Protein AF-A0A538LCK9-F1 (afdb_monomer_lite)

Foldseek 3Di:
DDDDDDDDDDDDPVCVVVLVVVVVPDDDDDDDPPDFPDKDKDKDKAFDAQPVPRHGQPQADQVNVVQDAQDVVRRPRIWMWMFMDGPDTDIQTADEDRDQDDDPVVLVSVVRVQVVDPDHDDQQNAWYWHQDPVNPHTDTDGDDNPPDD

Sequence (149 aa):
MLTEYEHAWALRPEQIDDALTVMDQLPPIPEHLGRGLFVLSIETAFLLRDPETQETVPGQGTDRYGGREADPNLVLGQSRANLRLSRRSTCALFLSLPFAEVTPAMLRLIALMQEALRFRLSAANWSRWELNARGTRYYKRRVNLDGSA

Structure (mmCIF, N/CA/C/O backbone):
data_AF-A0A538LCK9-F1
#
_entry.id   AF-A0A538LCK9-F1
#
loop_
_atom_site.group_PDB
_atom_site.id
_atom_site.type_symbol
_atom_site.label_atom_id
_atom_site.label_alt_id
_atom_site.label_comp_id
_atom_site.label_asym_id
_atom_site.label_entity_id
_atom_site.label_seq_id
_atom_site.pdbx_PDB_ins_code
_atom_site.Cartn_x
_atom_site.Cartn_y
_atom_site.Cartn_z
_atom_site.occupancy
_atom_site.B_iso_or_equiv
_atom_site.auth_seq_id
_atom_site.auth_comp_id
_atom_site.auth_asym_id
_atom_site.auth_atom_id
_atom_site.pdbx_PDB_model_num
ATOM 1 N N . MET A 1 1 ? 2.625 17.460 -31.766 1.00 51.62 1 MET A N 1
ATOM 2 C CA . MET A 1 1 ? 2.280 16.661 -30.572 1.00 51.62 1 MET A CA 1
ATOM 3 C C . MET A 1 1 ? 2.591 15.219 -30.938 1.00 51.62 1 MET A C 1
ATOM 5 O O . MET A 1 1 ? 2.018 14.751 -31.911 1.00 51.62 1 MET A O 1
ATOM 9 N N . LEU A 1 2 ? 3.573 14.578 -30.301 1.00 57.28 2 LEU A N 1
ATOM 10 C CA . LEU A 1 2 ? 3.837 13.151 -30.519 1.00 57.28 2 LEU A CA 1
ATOM 11 C C . LEU A 1 2 ? 2.778 12.363 -29.745 1.00 57.28 2 LEU A C 1
ATOM 13 O O . LEU A 1 2 ? 2.546 12.645 -28.571 1.00 57.28 2 LEU A O 1
ATOM 17 N N . THR A 1 3 ? 2.100 11.436 -30.413 1.00 63.75 3 THR A N 1
ATOM 18 C CA . THR A 1 3 ? 1.185 10.503 -29.755 1.00 63.75 3 THR A CA 1
ATOM 19 C C . THR A 1 3 ? 2.020 9.367 -29.186 1.00 63.75 3 THR A C 1
ATOM 21 O O . THR A 1 3 ? 2.661 8.636 -29.938 1.00 63.75 3 THR A O 1
ATOM 24 N N . GLU A 1 4 ? 2.045 9.250 -27.864 1.00 67.31 4 GLU A N 1
ATOM 25 C CA . GLU A 1 4 ? 2.692 8.134 -27.181 1.00 67.31 4 GLU A CA 1
ATOM 26 C C . GLU A 1 4 ? 1.726 6.954 -27.095 1.00 67.31 4 GLU A C 1
ATOM 28 O O . GLU A 1 4 ? 0.541 7.129 -26.803 1.00 67.31 4 GLU A O 1
ATOM 33 N N . TYR A 1 5 ? 2.246 5.754 -27.337 1.00 70.69 5 TYR A N 1
ATOM 34 C CA . TYR A 1 5 ? 1.515 4.506 -27.170 1.00 70.69 5 TYR A CA 1
ATOM 35 C C . TYR A 1 5 ? 2.216 3.686 -26.095 1.00 70.69 5 TYR A C 1
ATOM 37 O O . TYR A 1 5 ? 3.397 3.364 -26.220 1.00 70.69 5 TYR A O 1
ATOM 45 N N . GLU A 1 6 ? 1.487 3.372 -25.030 1.00 77.81 6 GLU A N 1
ATOM 46 C CA . GLU A 1 6 ? 1.944 2.460 -23.990 1.00 77.81 6 GLU A CA 1
ATOM 47 C C . GLU A 1 6 ? 1.341 1.083 -24.255 1.00 77.81 6 GLU A C 1
ATOM 49 O O . GLU A 1 6 ? 0.125 0.937 -24.398 1.00 77.81 6 GLU A O 1
ATOM 54 N N . HIS A 1 7 ? 2.201 0.072 -24.323 1.00 81.31 7 HIS A N 1
ATOM 55 C CA . HIS A 1 7 ? 1.781 -1.317 -24.381 1.00 81.31 7 HIS A CA 1
ATOM 56 C C . HIS A 1 7 ? 2.041 -1.964 -23.024 1.00 81.31 7 HIS A C 1
ATOM 58 O O . HIS A 1 7 ? 3.162 -1.935 -22.518 1.00 81.31 7 HIS A O 1
ATOM 64 N N . ALA A 1 8 ? 0.995 -2.548 -22.444 1.00 84.69 8 ALA A N 1
ATOM 65 C CA . ALA A 1 8 ? 1.073 -3.281 -21.192 1.00 84.69 8 ALA A CA 1
ATOM 66 C C . ALA A 1 8 ? 0.808 -4.765 -21.451 1.00 84.69 8 ALA A C 1
ATOM 68 O O . ALA A 1 8 ? -0.185 -5.126 -22.087 1.00 84.69 8 ALA A O 1
ATOM 69 N N . TRP A 1 9 ? 1.682 -5.620 -20.925 1.00 86.94 9 TRP A N 1
ATOM 70 C CA . TRP A 1 9 ? 1.543 -7.071 -20.990 1.00 86.94 9 TRP A CA 1
ATOM 71 C C . TRP A 1 9 ? 1.613 -7.649 -19.582 1.00 86.94 9 TRP A C 1
ATOM 73 O O . TRP A 1 9 ? 2.508 -7.312 -18.808 1.00 86.94 9 TRP A O 1
ATOM 83 N N . ALA A 1 10 ? 0.669 -8.527 -19.249 1.00 88.56 10 ALA A N 1
ATOM 84 C CA . ALA A 1 10 ? 0.725 -9.280 -18.007 1.00 88.56 10 ALA A CA 1
ATOM 85 C C . ALA A 1 10 ? 1.745 -10.415 -18.144 1.00 88.56 10 ALA A C 1
ATOM 87 O O . ALA A 1 10 ? 1.698 -11.186 -19.104 1.00 88.56 10 ALA A O 1
ATOM 88 N N . LEU A 1 11 ? 2.646 -10.523 -17.171 1.00 87.56 11 LEU A N 1
ATOM 89 C CA . LEU A 1 11 ? 3.584 -11.634 -17.053 1.00 87.56 11 LEU A CA 1
ATOM 90 C C . LEU A 1 11 ? 3.122 -12.573 -15.944 1.00 87.56 11 LEU A C 1
ATOM 92 O O . LEU A 1 11 ? 2.634 -12.128 -14.903 1.00 87.56 11 LEU A O 1
ATOM 96 N N . ARG A 1 12 ? 3.299 -13.876 -16.158 1.00 90.81 12 ARG A N 1
ATOM 97 C CA . ARG A 1 12 ? 3.140 -14.866 -15.090 1.00 90.81 12 ARG A CA 1
ATOM 98 C C . ARG A 1 12 ? 4.385 -14.865 -14.192 1.00 90.81 12 ARG A C 1
ATOM 100 O O . ARG A 1 12 ? 5.461 -14.514 -14.682 1.00 90.81 12 ARG A O 1
ATOM 107 N N . PRO A 1 13 ? 4.277 -15.263 -12.911 1.00 88.44 13 PRO A N 1
ATOM 108 C CA . PRO A 1 13 ? 5.412 -15.263 -11.987 1.00 88.44 13 PRO A CA 1
ATOM 109 C C . PRO A 1 13 ? 6.649 -15.998 -12.518 1.00 88.44 13 PRO A C 1
ATOM 111 O O . PRO A 1 13 ? 7.763 -15.508 -12.366 1.00 88.44 13 PRO A O 1
ATOM 114 N N . GLU A 1 14 ? 6.459 -17.123 -13.208 1.00 93.44 14 GLU A N 1
ATOM 115 C CA . GLU A 1 14 ? 7.537 -17.920 -13.800 1.00 93.44 14 GLU A CA 1
ATOM 116 C C . GLU A 1 14 ? 8.284 -17.228 -14.955 1.00 93.44 14 GLU A C 1
ATOM 118 O O . GLU A 1 14 ? 9.326 -17.709 -15.375 1.00 93.44 14 GLU A O 1
ATOM 123 N N . GLN A 1 15 ? 7.773 -16.105 -15.469 1.00 92.25 15 GLN A N 1
ATOM 124 C CA . GLN A 1 15 ? 8.365 -15.354 -16.584 1.00 92.25 15 GLN A CA 1
ATOM 125 C C . GLN A 1 15 ? 9.166 -14.128 -16.117 1.00 92.25 15 GLN A C 1
ATOM 127 O O . GLN A 1 15 ? 9.688 -13.384 -16.947 1.00 92.25 15 GLN A O 1
ATOM 132 N N . ILE A 1 16 ? 9.230 -13.871 -14.805 1.00 89.62 16 ILE A N 1
ATOM 133 C CA . ILE A 1 16 ? 9.890 -12.680 -14.252 1.00 89.62 16 ILE A CA 1
ATOM 134 C C . ILE A 1 16 ? 11.395 -12.709 -14.539 1.00 89.62 16 ILE A C 1
ATOM 136 O O . ILE A 1 16 ? 11.932 -11.706 -15.004 1.00 89.62 16 ILE A O 1
ATOM 140 N N . ASP A 1 17 ? 12.058 -13.845 -14.321 1.00 92.25 17 ASP A N 1
ATOM 141 C CA . ASP A 1 17 ? 13.508 -13.969 -14.523 1.00 92.25 17 ASP A CA 1
ATOM 142 C C . ASP A 1 17 ? 13.897 -13.805 -16.000 1.00 92.25 17 ASP A C 1
ATOM 144 O O . ASP A 1 17 ? 14.878 -13.125 -16.320 1.00 92.25 17 ASP A O 1
ATOM 148 N N . ASP A 1 18 ? 13.079 -14.333 -16.914 1.00 91.25 18 ASP A N 1
ATOM 149 C CA . ASP A 1 18 ? 13.256 -14.139 -18.356 1.00 91.25 18 ASP A CA 1
ATOM 150 C C . ASP A 1 18 ? 13.105 -12.659 -18.735 1.00 91.25 18 ASP A C 1
ATOM 152 O O . ASP A 1 18 ? 13.923 -12.110 -19.475 1.00 91.25 18 ASP A O 1
ATOM 156 N N . ALA A 1 19 ? 12.090 -11.976 -18.196 1.00 88.69 19 ALA A N 1
ATOM 157 C CA . ALA A 1 19 ? 11.872 -10.555 -18.450 1.00 88.69 19 ALA A CA 1
ATOM 158 C C . ALA A 1 19 ? 13.022 -9.687 -17.914 1.00 88.69 19 ALA A C 1
ATOM 160 O O . ALA A 1 19 ? 13.464 -8.765 -18.599 1.00 88.69 19 ALA A O 1
ATOM 161 N N . LEU A 1 20 ? 13.537 -10.000 -16.720 1.00 89.06 20 LEU A N 1
ATOM 162 C CA . LEU A 1 20 ? 14.716 -9.343 -16.154 1.00 89.06 20 LEU A CA 1
ATOM 163 C C . LEU A 1 20 ? 15.955 -9.566 -17.029 1.00 89.06 20 LEU A C 1
ATOM 165 O O . LEU A 1 20 ? 16.677 -8.611 -17.306 1.00 89.06 20 LEU A O 1
ATOM 169 N N . THR A 1 21 ? 16.157 -10.792 -17.518 1.00 90.81 21 THR A N 1
ATOM 170 C CA . THR A 1 21 ? 17.255 -11.127 -18.437 1.00 90.81 21 THR A CA 1
ATOM 171 C C . THR A 1 21 ? 17.176 -10.312 -19.727 1.00 90.81 21 THR A C 1
ATOM 173 O O . THR A 1 21 ? 18.182 -9.763 -20.172 1.00 90.81 21 THR A O 1
ATOM 176 N N . VAL A 1 22 ? 15.982 -10.175 -20.313 1.00 87.81 22 VAL A N 1
ATOM 177 C CA . VAL A 1 22 ? 15.775 -9.327 -21.497 1.00 87.81 22 VAL A CA 1
ATOM 178 C C . VAL A 1 22 ? 16.110 -7.872 -21.185 1.00 87.81 22 VAL A C 1
ATOM 180 O O . VAL A 1 22 ? 16.815 -7.239 -21.963 1.00 87.81 22 VAL A O 1
ATOM 183 N N . MET A 1 23 ? 15.644 -7.342 -20.050 1.00 84.44 23 MET A N 1
ATOM 184 C CA . MET A 1 23 ? 15.916 -5.956 -19.658 1.00 84.44 23 MET A CA 1
ATOM 185 C C . MET A 1 23 ? 17.412 -5.667 -19.483 1.00 84.44 23 MET A C 1
ATOM 187 O O . MET A 1 23 ? 17.850 -4.585 -19.864 1.00 84.44 23 MET A O 1
ATOM 191 N N . ASP A 1 24 ? 18.185 -6.615 -18.948 1.00 86.38 24 ASP A N 1
ATOM 192 C CA . ASP A 1 24 ? 19.636 -6.478 -18.745 1.00 86.38 24 ASP A CA 1
ATOM 193 C C . ASP A 1 24 ? 20.427 -6.475 -20.068 1.00 86.38 24 ASP A C 1
ATOM 195 O O . ASP A 1 24 ? 21.477 -5.847 -20.182 1.00 86.38 24 ASP A O 1
ATOM 199 N N . GLN A 1 25 ? 19.896 -7.129 -21.105 1.00 87.06 25 GLN A N 1
ATOM 200 C CA . GLN A 1 25 ? 20.514 -7.198 -22.435 1.00 87.06 25 GLN A CA 1
ATOM 201 C C . GLN A 1 25 ? 20.211 -5.982 -23.323 1.00 87.06 25 GLN A C 1
ATOM 203 O O . GLN A 1 25 ? 20.825 -5.828 -24.384 1.00 87.06 25 GLN A O 1
ATOM 208 N N . LEU A 1 26 ? 19.261 -5.125 -22.937 1.00 81.00 26 LEU A N 1
ATOM 209 C CA . LEU A 1 26 ? 18.911 -3.951 -23.732 1.00 81.00 26 LEU A CA 1
ATOM 210 C C . LEU A 1 26 ? 20.036 -2.903 -23.671 1.00 81.00 26 LEU A C 1
ATOM 212 O O . LEU A 1 26 ? 20.524 -2.577 -22.586 1.00 81.00 26 LEU A O 1
ATOM 216 N N . PRO A 1 27 ? 20.428 -2.303 -24.811 1.00 78.44 27 PRO A N 1
ATOM 217 C CA . PRO A 1 27 ? 21.340 -1.168 -24.785 1.00 78.44 27 PRO A CA 1
ATOM 218 C C . PRO A 1 27 ? 20.696 0.002 -24.020 1.00 78.44 27 PRO A C 1
ATOM 220 O O . PRO A 1 27 ? 19.467 0.113 -24.006 1.00 78.44 27 PRO A O 1
ATOM 223 N N . PRO A 1 28 ? 21.484 0.919 -23.427 1.00 73.62 28 PRO A N 1
ATOM 224 C CA . PRO A 1 28 ? 20.942 2.115 -22.791 1.00 73.62 28 PRO A CA 1
ATOM 225 C C . PRO A 1 28 ? 20.047 2.890 -23.765 1.00 73.62 28 PRO A C 1
ATOM 227 O O . PRO A 1 28 ? 20.521 3.411 -24.776 1.00 73.62 28 PRO A O 1
ATOM 230 N N . ILE A 1 29 ? 18.747 2.953 -23.477 1.00 70.19 29 ILE A N 1
ATOM 231 C CA . ILE A 1 29 ? 17.779 3.606 -24.362 1.00 70.19 29 ILE A CA 1
ATOM 232 C C . ILE A 1 29 ? 17.605 5.072 -23.923 1.00 70.19 29 ILE A C 1
ATOM 234 O O . ILE A 1 29 ? 17.369 5.312 -22.734 1.00 70.19 29 ILE A O 1
ATOM 238 N N . PRO A 1 30 ? 17.720 6.064 -24.831 1.00 67.06 30 PRO A N 1
ATOM 239 C CA . PRO A 1 30 ? 17.529 7.474 -24.490 1.00 67.06 30 PRO A CA 1
ATOM 240 C C . PRO A 1 30 ? 16.122 7.734 -23.939 1.00 67.06 30 PRO A C 1
ATOM 242 O O . PRO A 1 30 ? 15.136 7.346 -24.557 1.00 67.06 30 PRO A O 1
ATOM 245 N N . GLU A 1 31 ? 16.011 8.402 -22.790 1.00 64.25 31 GLU A N 1
ATOM 246 C CA . GLU A 1 31 ? 14.708 8.695 -22.181 1.00 64.25 31 GLU A CA 1
ATOM 247 C C . GLU A 1 31 ? 13.935 9.775 -22.955 1.00 64.25 31 GLU A C 1
ATOM 249 O O . GLU A 1 31 ? 14.494 10.796 -23.360 1.00 64.25 31 GLU A O 1
ATOM 254 N N . HIS A 1 32 ? 12.613 9.605 -23.044 1.00 63.56 32 HIS A N 1
ATOM 255 C CA . HIS A 1 32 ? 11.680 10.697 -23.312 1.00 63.56 32 HIS A CA 1
ATOM 256 C C . HIS A 1 32 ? 10.819 10.938 -22.057 1.00 63.56 32 HIS A C 1
ATOM 258 O O . HIS A 1 32 ? 10.298 10.002 -21.454 1.00 63.56 32 HIS A O 1
ATOM 264 N N . LEU A 1 33 ? 10.713 12.199 -21.618 1.00 60.97 33 LEU A N 1
ATOM 265 C CA . LEU A 1 33 ? 9.790 12.665 -20.564 1.00 60.97 33 LEU A CA 1
ATOM 266 C C . LEU A 1 33 ? 9.914 11.995 -19.176 1.00 60.97 33 LEU A C 1
ATOM 268 O O . LEU A 1 33 ? 8.969 12.029 -18.386 1.00 60.97 33 LEU A O 1
ATOM 272 N N . GLY A 1 34 ? 11.068 11.405 -18.842 1.00 61.22 34 GLY A N 1
ATOM 273 C CA . GLY A 1 34 ? 11.322 10.815 -17.518 1.00 61.22 34 GLY A CA 1
ATOM 274 C C . GLY A 1 34 ? 10.506 9.553 -17.214 1.00 61.22 34 GLY A C 1
ATOM 275 O O . GLY A 1 34 ? 10.439 9.120 -16.061 1.00 61.22 34 GLY A O 1
ATOM 276 N N . ARG A 1 35 ? 9.875 8.955 -18.233 1.00 63.66 35 ARG A N 1
ATOM 277 C CA . ARG A 1 35 ? 9.226 7.646 -18.150 1.00 63.66 35 ARG A CA 1
ATOM 278 C C . ARG A 1 35 ? 10.190 6.608 -18.719 1.00 63.66 35 ARG A C 1
ATOM 280 O O . ARG A 1 35 ? 10.726 6.782 -19.807 1.00 63.66 35 ARG A O 1
ATOM 287 N N . GLY A 1 36 ? 10.444 5.540 -17.962 1.00 68.62 36 GLY A N 1
ATOM 288 C CA . GLY A 1 36 ? 11.246 4.424 -18.468 1.00 68.62 36 GLY A CA 1
ATOM 289 C C . GLY A 1 36 ? 10.572 3.810 -19.695 1.00 68.62 36 GLY A C 1
ATOM 290 O O . GLY A 1 36 ? 9.375 3.546 -19.643 1.00 68.62 36 GLY A O 1
ATOM 291 N N . LEU A 1 37 ? 11.332 3.601 -20.772 1.00 77.12 37 LEU A N 1
ATOM 292 C CA . LEU A 1 37 ? 10.829 3.013 -22.022 1.00 77.12 37 LEU A CA 1
ATOM 293 C C . LEU A 1 37 ? 10.500 1.524 -21.885 1.00 77.12 37 LEU A C 1
ATOM 295 O O . LEU A 1 37 ? 9.604 1.027 -22.556 1.00 77.12 37 LEU A O 1
ATOM 299 N N . PHE A 1 38 ? 11.202 0.837 -20.983 1.00 80.94 38 PHE A N 1
ATOM 300 C CA . PHE A 1 38 ? 10.870 -0.508 -20.538 1.00 80.94 38 PHE A CA 1
ATOM 301 C C . PHE A 1 38 ? 10.699 -0.504 -19.025 1.00 80.94 38 PHE A C 1
ATOM 303 O O . PHE A 1 38 ? 11.512 0.067 -18.288 1.00 80.94 38 PHE A O 1
ATOM 310 N N . VAL A 1 39 ? 9.600 -1.096 -18.570 1.00 84.94 39 VAL A N 1
ATOM 311 C CA . VAL A 1 39 ? 9.209 -1.099 -17.167 1.00 84.94 39 VAL A CA 1
ATOM 312 C C . VAL A 1 39 ? 8.702 -2.481 -16.823 1.00 84.94 39 VAL A C 1
ATOM 314 O O . VAL A 1 39 ? 7.723 -2.943 -17.401 1.00 84.94 39 VAL A O 1
ATOM 317 N N . LEU A 1 40 ? 9.327 -3.099 -15.830 1.00 88.62 40 LEU A N 1
ATOM 318 C CA . LEU A 1 40 ? 8.750 -4.245 -15.150 1.00 88.62 40 LEU A CA 1
ATOM 319 C C . LEU A 1 40 ? 8.130 -3.748 -13.847 1.00 88.62 40 LEU A C 1
ATOM 321 O O . LEU A 1 40 ? 8.808 -3.117 -13.036 1.00 88.62 40 LEU A O 1
ATOM 325 N N . SER A 1 41 ? 6.839 -3.996 -13.645 1.00 89.12 41 SER A N 1
ATOM 326 C CA . SER A 1 41 ? 6.151 -3.598 -12.419 1.00 89.12 41 SER A CA 1
ATOM 327 C C . SER A 1 41 ? 5.380 -4.747 -11.800 1.00 89.12 41 SER A C 1
ATOM 329 O O . SER A 1 41 ? 4.672 -5.466 -12.499 1.00 89.12 41 SER A O 1
ATOM 331 N N . ILE A 1 42 ? 5.479 -4.865 -10.480 1.00 88.81 42 ILE A N 1
ATOM 332 C CA . ILE A 1 42 ? 4.672 -5.773 -9.673 1.00 88.81 42 ILE A CA 1
ATOM 333 C C . ILE A 1 42 ? 3.839 -4.920 -8.736 1.00 88.81 42 ILE A C 1
ATOM 335 O O . ILE A 1 42 ? 4.362 -4.126 -7.952 1.00 88.81 42 ILE A O 1
ATOM 339 N N . GLU A 1 43 ? 2.535 -5.120 -8.803 1.00 89.12 43 GLU A N 1
ATOM 340 C CA . GLU A 1 43 ? 1.581 -4.483 -7.922 1.00 89.12 43 GLU A CA 1
ATOM 341 C C . GLU A 1 43 ? 0.856 -5.544 -7.110 1.00 89.12 43 GLU A C 1
ATOM 343 O O . GLU A 1 43 ? 0.376 -6.537 -7.651 1.00 89.12 43 GLU A O 1
ATOM 348 N N . THR A 1 44 ? 0.773 -5.328 -5.803 1.00 89.12 44 THR A N 1
ATOM 349 C CA . THR A 1 44 ? 0.017 -6.201 -4.913 1.00 89.12 44 THR A CA 1
ATOM 350 C C . THR A 1 44 ? -0.765 -5.384 -3.902 1.00 89.12 44 THR A C 1
ATOM 352 O O . THR A 1 44 ? -0.262 -4.393 -3.363 1.00 89.12 44 THR A O 1
ATOM 355 N N . ALA A 1 45 ? -1.997 -5.817 -3.652 1.00 90.06 45 ALA A N 1
ATOM 356 C CA . ALA A 1 45 ? -2.833 -5.331 -2.572 1.00 90.06 45 ALA A CA 1
ATOM 357 C C . ALA A 1 45 ? -2.919 -6.403 -1.485 1.00 90.06 45 ALA A C 1
ATOM 359 O O . ALA A 1 45 ? -3.028 -7.594 -1.773 1.00 90.06 45 ALA A O 1
ATOM 360 N N . PHE A 1 46 ? -2.853 -5.986 -0.226 1.00 91.25 46 PHE A N 1
ATOM 361 C CA . PHE A 1 46 ? -2.840 -6.905 0.906 1.00 91.25 46 PHE A CA 1
ATOM 362 C C . PHE A 1 46 ? -3.463 -6.272 2.147 1.00 91.25 46 PHE A C 1
ATOM 364 O O . PHE A 1 46 ? -3.572 -5.049 2.267 1.00 91.25 46 PHE A O 1
ATOM 371 N N . LEU A 1 47 ? -3.864 -7.126 3.086 1.00 91.75 47 LEU A N 1
ATOM 372 C CA . LEU A 1 47 ? -4.312 -6.708 4.408 1.00 91.75 47 LEU A CA 1
ATOM 373 C C . LEU A 1 47 ? -3.154 -6.854 5.392 1.00 91.75 47 LEU A C 1
ATOM 375 O O . LEU A 1 47 ? -2.429 -7.848 5.379 1.00 91.75 47 LEU A O 1
ATOM 379 N N . LEU A 1 48 ? -2.985 -5.861 6.254 1.00 89.88 48 LEU A N 1
ATOM 380 C CA . LEU A 1 48 ? -2.026 -5.915 7.344 1.00 89.88 48 LEU A CA 1
ATOM 381 C C . LEU A 1 48 ? -2.458 -6.957 8.367 1.00 89.88 48 LEU A C 1
ATOM 383 O O . LEU A 1 48 ? -3.634 -7.037 8.731 1.00 89.88 48 LEU A O 1
ATOM 387 N N . ARG A 1 49 ? -1.488 -7.712 8.863 1.00 91.06 49 ARG A N 1
ATOM 388 C CA . ARG A 1 49 ? -1.675 -8.604 9.997 1.00 91.06 49 ARG A CA 1
ATOM 389 C C . ARG A 1 49 ? -0.995 -8.025 11.217 1.00 91.06 49 ARG A C 1
ATOM 391 O O . ARG A 1 49 ? 0.085 -7.447 11.100 1.00 91.06 49 ARG A O 1
ATOM 398 N N . ASP A 1 50 ? -1.645 -8.167 12.357 1.00 88.31 50 ASP A N 1
ATOM 399 C CA . ASP A 1 50 ? -1.015 -7.913 13.639 1.00 88.31 50 ASP A CA 1
ATOM 400 C C . ASP A 1 50 ? 0.133 -8.927 13.823 1.00 88.31 50 ASP A C 1
ATOM 402 O O . ASP A 1 50 ? -0.108 -10.134 13.714 1.00 88.31 50 ASP A O 1
ATOM 406 N N . PRO A 1 51 ? 1.386 -8.483 14.029 1.00 88.50 51 PRO A N 1
ATOM 407 C CA . PRO A 1 51 ? 2.512 -9.396 14.193 1.00 88.50 51 PRO A CA 1
ATOM 408 C C . PRO A 1 51 ? 2.372 -10.350 15.387 1.00 88.50 51 PRO A C 1
ATOM 410 O O . PRO A 1 51 ? 2.891 -11.464 15.318 1.00 88.50 51 PRO A O 1
ATOM 413 N N . GLU A 1 52 ? 1.675 -9.945 16.451 1.00 88.88 52 GLU A N 1
ATOM 414 C CA . GLU A 1 52 ? 1.514 -10.752 17.663 1.00 88.88 52 GLU A CA 1
ATOM 415 C C . GLU A 1 52 ? 0.428 -11.815 17.487 1.00 88.88 52 GLU A C 1
ATOM 417 O O . GLU A 1 52 ? 0.654 -12.988 17.783 1.00 88.88 52 GLU A O 1
ATOM 422 N N . THR A 1 53 ? -0.744 -11.431 16.973 1.00 90.00 53 THR A N 1
ATOM 423 C CA . THR A 1 53 ? -1.891 -12.352 16.853 1.00 90.00 53 THR A CA 1
ATOM 424 C C . THR A 1 53 ? -1.957 -13.069 15.508 1.00 90.00 53 THR A C 1
ATOM 426 O O . THR A 1 53 ? -2.678 -14.055 15.373 1.00 90.00 53 THR A O 1
ATOM 429 N N . GLN A 1 54 ? -1.225 -12.587 14.497 1.00 90.19 54 GLN A N 1
ATOM 430 C CA . GLN A 1 54 ? -1.315 -13.008 13.092 1.00 90.19 54 GLN A CA 1
ATOM 431 C C . GLN A 1 54 ? -2.703 -12.807 12.458 1.00 90.19 54 GLN A C 1
ATOM 433 O O . GLN A 1 54 ? -2.929 -13.198 11.305 1.00 90.19 54 GLN A O 1
ATOM 438 N N . GLU A 1 55 ? -3.626 -12.160 13.169 1.00 91.56 55 GLU A N 1
ATOM 439 C CA . GLU A 1 55 ? -4.948 -11.823 12.668 1.00 91.56 55 GLU A CA 1
ATOM 440 C C . GLU A 1 55 ? -4.898 -10.560 11.812 1.00 91.56 55 GLU A C 1
ATOM 442 O O . GLU A 1 55 ? -3.999 -9.724 11.913 1.00 91.56 55 GLU A O 1
ATOM 447 N N . THR A 1 56 ? -5.887 -10.411 10.934 1.00 89.75 56 THR A N 1
ATOM 448 C CA . THR A 1 56 ? -6.024 -9.184 10.146 1.00 89.75 56 THR A CA 1
ATOM 449 C C . THR A 1 56 ? -6.342 -8.019 11.075 1.00 89.75 56 THR A C 1
ATOM 451 O O . THR A 1 56 ? -7.265 -8.115 11.881 1.00 89.75 56 THR A O 1
ATOM 454 N N . VAL A 1 57 ? -5.630 -6.895 10.929 1.00 87.56 57 VAL A N 1
ATOM 455 C CA . VAL A 1 57 ? -5.891 -5.707 11.756 1.00 87.56 57 VAL A CA 1
ATOM 456 C C . VAL A 1 57 ? -7.355 -5.274 11.576 1.00 87.56 57 VAL A C 1
ATOM 458 O O . VAL A 1 57 ? -7.776 -5.066 10.428 1.00 87.56 57 VAL A O 1
ATOM 461 N N . PRO A 1 58 ? -8.126 -5.115 12.671 1.00 84.25 58 PRO A N 1
ATOM 462 C CA . PRO A 1 58 ? -9.552 -4.824 12.604 1.00 84.25 58 PRO A CA 1
ATOM 463 C C . PRO A 1 58 ? -9.881 -3.581 11.781 1.00 84.25 58 PRO A C 1
ATOM 465 O O . PRO A 1 58 ? -9.284 -2.525 11.957 1.00 84.25 58 PRO A O 1
ATOM 468 N N . GLY A 1 59 ? -10.894 -3.690 10.922 1.00 81.94 59 GLY A N 1
ATOM 469 C CA . GLY A 1 59 ? -11.377 -2.586 10.092 1.00 81.94 59 GLY A CA 1
ATOM 470 C C . GLY A 1 59 ? -10.687 -2.440 8.735 1.00 81.94 59 GLY A C 1
ATOM 471 O O . GLY A 1 59 ? -11.003 -1.507 8.002 1.00 81.94 59 GLY A O 1
ATOM 472 N N . GLN A 1 60 ? -9.788 -3.354 8.381 1.00 86.12 60 GLN A N 1
ATOM 473 C CA . GLN A 1 60 ? -9.360 -3.536 6.997 1.00 86.12 60 GLN A CA 1
ATOM 474 C C . GLN A 1 60 ? -10.380 -4.339 6.182 1.00 86.12 60 GLN A C 1
ATOM 476 O O . GLN A 1 60 ? -11.282 -4.966 6.735 1.00 86.12 60 GLN A O 1
ATOM 481 N N . GLY A 1 61 ? -10.207 -4.328 4.861 1.00 84.69 61 GLY A N 1
ATOM 482 C CA . GLY A 1 61 ? -11.105 -4.978 3.914 1.00 84.69 61 GLY A CA 1
ATOM 483 C C . GLY A 1 61 ? -12.113 -4.014 3.291 1.00 84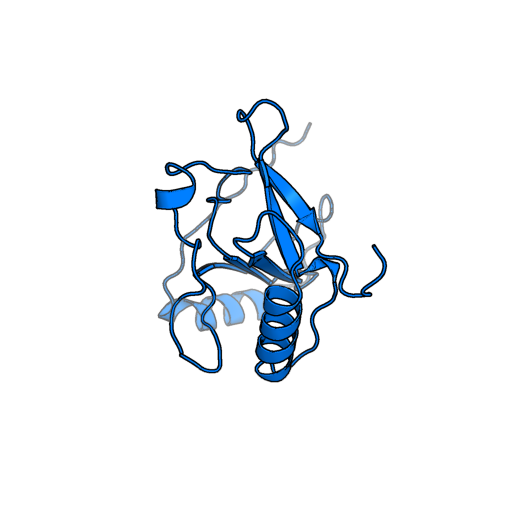.69 61 GLY A C 1
ATOM 484 O O . GLY A 1 61 ? -12.421 -2.949 3.826 1.00 84.69 61 GLY A O 1
ATOM 485 N N . THR A 1 62 ? -12.617 -4.405 2.127 1.00 85.50 62 THR A N 1
ATOM 486 C CA . THR A 1 62 ? -13.455 -3.574 1.252 1.00 85.50 62 THR A CA 1
ATOM 487 C C . THR A 1 62 ? -14.835 -3.291 1.833 1.00 85.50 62 THR A C 1
ATOM 489 O O . THR A 1 62 ? -15.410 -2.230 1.582 1.00 85.50 62 THR A O 1
ATOM 492 N N . ASP A 1 63 ? -15.354 -4.216 2.639 1.00 85.31 63 ASP A N 1
ATOM 493 C CA . ASP A 1 63 ? -16.737 -4.206 3.123 1.00 85.31 63 ASP A CA 1
ATOM 494 C C . ASP A 1 63 ? -17.015 -3.005 4.024 1.00 85.31 63 ASP A C 1
ATOM 496 O O . ASP A 1 63 ? -18.027 -2.321 3.871 1.00 85.31 63 ASP A O 1
ATOM 500 N N . ARG A 1 64 ? -16.060 -2.661 4.898 1.00 82.25 64 ARG A N 1
ATOM 501 C CA . ARG A 1 64 ? -16.158 -1.489 5.783 1.00 82.25 64 ARG A CA 1
ATOM 502 C C . ARG A 1 64 ? -16.303 -0.181 5.007 1.00 82.25 64 ARG A C 1
ATOM 504 O O . ARG A 1 64 ? -16.896 0.773 5.507 1.00 82.25 64 ARG A O 1
ATOM 511 N N . TYR A 1 65 ? -15.747 -0.131 3.803 1.00 84.19 65 TYR A N 1
ATOM 512 C CA . TYR A 1 65 ? -15.726 1.059 2.962 1.00 84.19 65 TYR A CA 1
ATOM 513 C C . TYR A 1 65 ? -16.761 0.998 1.832 1.00 84.19 65 TYR A C 1
ATOM 515 O O . TYR A 1 65 ? -16.752 1.860 0.953 1.00 84.19 65 TYR A O 1
ATOM 523 N N . GLY A 1 66 ? -17.654 0.001 1.842 1.00 83.38 66 GLY A N 1
ATOM 524 C CA . GLY A 1 66 ? -18.686 -0.180 0.821 1.00 83.38 66 GLY A CA 1
ATOM 525 C C . GLY A 1 66 ? -18.116 -0.380 -0.584 1.00 83.38 66 GLY A C 1
ATOM 526 O O . GLY A 1 66 ? -18.693 0.126 -1.542 1.00 83.38 66 GLY A O 1
ATOM 527 N N . GLY A 1 67 ? -16.946 -1.022 -0.698 1.00 83.38 67 GLY A N 1
ATOM 528 C CA . GLY A 1 67 ? -16.279 -1.275 -1.981 1.00 83.38 67 GLY A CA 1
ATOM 529 C C . GLY A 1 67 ? -15.769 -0.020 -2.699 1.00 83.38 67 GLY A C 1
ATOM 530 O O . GLY A 1 67 ? -15.533 -0.057 -3.902 1.00 83.38 67 GLY A O 1
ATOM 531 N N . ARG A 1 68 ? -15.633 1.109 -1.996 1.00 83.12 68 ARG A N 1
ATOM 532 C CA . ARG A 1 68 ? -15.186 2.375 -2.591 1.00 83.12 68 ARG A CA 1
ATOM 533 C C . ARG A 1 68 ? -13.674 2.406 -2.823 1.00 83.12 68 ARG A C 1
ATOM 535 O O . ARG A 1 68 ? -12.893 1.831 -2.065 1.00 83.12 68 ARG A O 1
ATOM 542 N N . GLU A 1 69 ? -13.272 3.189 -3.818 1.00 85.12 69 GLU A N 1
ATOM 543 C CA . GLU A 1 69 ? -11.878 3.530 -4.101 1.00 85.12 69 GLU A CA 1
ATOM 544 C C . GLU A 1 69 ? -11.570 4.973 -3.677 1.00 85.12 69 GLU A C 1
ATOM 546 O O . GLU A 1 69 ? -12.438 5.851 -3.711 1.00 85.12 69 GLU A O 1
ATOM 551 N N . ALA A 1 70 ? -10.329 5.224 -3.261 1.00 76.00 70 ALA A N 1
ATOM 552 C CA . ALA A 1 70 ? -9.838 6.575 -2.981 1.00 76.00 70 ALA A CA 1
ATOM 553 C C . ALA A 1 70 ? -9.262 7.271 -4.221 1.00 76.00 70 ALA A C 1
ATOM 555 O O . ALA A 1 70 ? -9.407 8.486 -4.358 1.00 76.00 70 ALA A O 1
ATOM 556 N N . ASP A 1 71 ? -8.626 6.481 -5.084 1.00 72.25 71 ASP A N 1
ATOM 557 C CA . ASP A 1 71 ? -7.980 6.831 -6.350 1.00 72.25 71 ASP A CA 1
ATOM 558 C C . ASP A 1 71 ? -8.113 5.619 -7.295 1.00 72.25 71 ASP A C 1
ATOM 560 O O . ASP A 1 71 ? -8.364 4.519 -6.797 1.00 72.25 71 ASP A O 1
ATOM 564 N N . PRO A 1 72 ? -7.919 5.766 -8.621 1.00 74.00 72 PRO A N 1
ATOM 565 C CA . PRO A 1 72 ? -7.999 4.639 -9.550 1.00 74.00 72 PRO A CA 1
ATOM 566 C C . PRO A 1 72 ? -7.097 3.472 -9.124 1.00 74.00 72 PRO A C 1
ATOM 568 O O . PRO A 1 72 ? -5.883 3.644 -8.962 1.00 74.00 72 PRO A O 1
ATOM 571 N N . ASN A 1 73 ? -7.685 2.285 -8.956 1.00 74.62 73 ASN A N 1
ATOM 572 C CA . ASN A 1 73 ? -7.006 1.070 -8.482 1.00 74.62 73 ASN A CA 1
ATOM 573 C C . ASN A 1 73 ? -6.486 1.168 -7.030 1.00 74.62 73 ASN A C 1
ATOM 575 O O . ASN A 1 73 ? -5.568 0.443 -6.635 1.00 74.62 73 ASN A O 1
ATOM 579 N N . LEU A 1 74 ? -7.021 2.087 -6.221 1.00 77.31 74 LEU A N 1
ATOM 580 C CA . LEU A 1 74 ? -6.729 2.194 -4.791 1.00 77.31 74 LEU A CA 1
ATOM 581 C C . LEU A 1 74 ? -7.999 1.938 -3.983 1.00 77.31 74 LEU A C 1
ATOM 583 O O . LEU A 1 74 ? -8.684 2.861 -3.532 1.00 77.31 74 LEU A O 1
ATOM 587 N N . VAL A 1 75 ? -8.284 0.653 -3.795 1.00 86.94 75 VAL A N 1
ATOM 588 C CA . VAL A 1 75 ? -9.416 0.175 -3.005 1.00 86.94 75 VAL A CA 1
ATOM 589 C C . VAL A 1 75 ? -9.214 0.522 -1.530 1.00 86.94 75 VAL A C 1
ATOM 591 O O . VAL A 1 75 ? -8.153 0.288 -0.944 1.00 86.94 75 VAL A O 1
ATOM 594 N N . LEU A 1 76 ? -10.243 1.102 -0.914 1.00 87.19 76 LEU A N 1
ATOM 595 C CA . LEU A 1 76 ? -10.204 1.456 0.498 1.00 87.19 76 LEU A CA 1
ATOM 596 C C . LEU A 1 76 ? -10.140 0.208 1.388 1.00 87.19 76 LEU A C 1
ATOM 598 O O . LEU A 1 76 ? -10.733 -0.829 1.098 1.00 87.19 76 LEU A O 1
ATOM 602 N N . GLY A 1 77 ? -9.420 0.332 2.505 1.00 87.25 77 GLY A N 1
ATOM 603 C CA . GLY A 1 77 ? -9.225 -0.762 3.459 1.00 87.25 77 GLY A CA 1
ATOM 604 C C . GLY A 1 77 ? -8.146 -1.773 3.072 1.00 87.25 77 GLY A C 1
ATOM 605 O O . GLY A 1 77 ? -8.001 -2.772 3.773 1.00 87.25 77 GLY A O 1
ATOM 606 N N . GLN A 1 78 ? -7.389 -1.522 1.998 1.00 90.12 78 GLN A N 1
ATOM 607 C CA . GLN A 1 78 ? -6.248 -2.338 1.583 1.00 90.12 78 GLN A CA 1
ATOM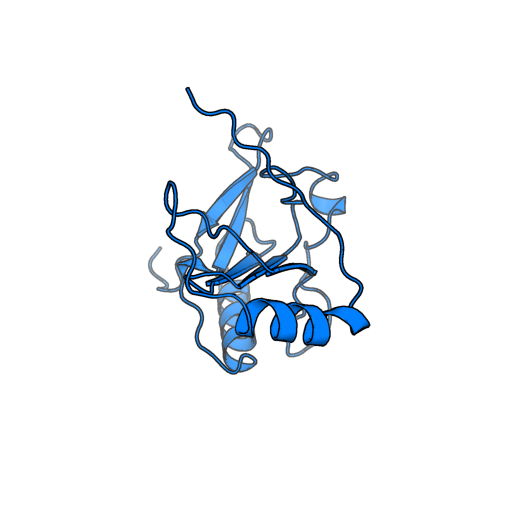 608 C C . GLN A 1 78 ? -4.942 -1.536 1.617 1.00 90.12 78 GLN A C 1
ATOM 610 O O . GLN A 1 78 ? -4.906 -0.335 1.332 1.00 90.12 78 GLN A O 1
ATOM 615 N N . SER A 1 79 ? -3.855 -2.220 1.966 1.00 89.69 79 SER A N 1
ATOM 616 C CA . SER A 1 79 ? -2.486 -1.744 1.763 1.00 89.69 79 SER A CA 1
ATOM 617 C C . SER A 1 79 ? -1.998 -2.150 0.376 1.00 89.69 79 SER A C 1
ATOM 619 O O . SER A 1 79 ? -2.532 -3.082 -0.222 1.00 89.69 79 SER A O 1
ATOM 621 N N . ARG A 1 80 ? -0.987 -1.456 -0.151 1.00 89.38 80 ARG A N 1
ATOM 622 C CA . ARG A 1 80 ? -0.461 -1.697 -1.499 1.00 89.38 80 ARG A CA 1
ATOM 623 C C . ARG A 1 80 ? 1.055 -1.617 -1.528 1.00 89.38 80 ARG A C 1
ATOM 625 O O . ARG A 1 80 ? 1.647 -0.720 -0.928 1.00 89.38 80 ARG A O 1
ATOM 632 N N . ALA A 1 81 ? 1.671 -2.522 -2.275 1.00 89.12 81 ALA A N 1
ATOM 633 C CA . ALA A 1 81 ? 3.061 -2.416 -2.687 1.00 89.12 81 ALA A CA 1
ATOM 634 C C . ALA A 1 81 ? 3.117 -2.324 -4.212 1.00 89.12 81 ALA A C 1
ATOM 636 O O . ALA A 1 81 ? 2.455 -3.087 -4.914 1.00 89.12 81 ALA A O 1
ATOM 637 N N . ASN A 1 82 ? 3.896 -1.372 -4.711 1.00 89.19 82 ASN A N 1
ATOM 638 C CA . ASN A 1 82 ? 4.198 -1.219 -6.124 1.00 89.19 82 ASN A CA 1
ATOM 639 C C . ASN A 1 82 ? 5.717 -1.208 -6.286 1.00 89.19 82 ASN A C 1
ATOM 641 O O . ASN A 1 82 ? 6.389 -0.239 -5.922 1.00 89.19 82 ASN A O 1
ATOM 645 N N . LEU A 1 83 ? 6.242 -2.315 -6.795 1.00 89.31 83 LEU A N 1
ATOM 646 C CA . LEU A 1 83 ? 7.622 -2.433 -7.221 1.00 89.31 83 LEU A CA 1
ATOM 647 C C . LEU A 1 83 ? 7.685 -2.061 -8.696 1.00 89.31 83 LEU A C 1
ATOM 649 O O . LEU A 1 83 ? 6.994 -2.659 -9.514 1.00 89.31 83 LEU A O 1
ATOM 653 N N . ARG A 1 84 ? 8.549 -1.116 -9.042 1.00 88.81 84 ARG A N 1
ATOM 654 C CA . ARG A 1 84 ? 8.803 -0.716 -10.419 1.00 88.81 84 ARG A CA 1
ATOM 655 C C . ARG A 1 84 ? 10.294 -0.792 -10.684 1.00 88.81 84 ARG A C 1
ATOM 657 O O . ARG A 1 84 ? 11.075 -0.114 -10.024 1.00 88.81 84 ARG A O 1
ATOM 664 N N . LEU A 1 85 ? 10.670 -1.588 -11.670 1.00 86.56 85 LEU A N 1
ATOM 665 C CA . LEU A 1 85 ? 12.007 -1.656 -12.233 1.00 86.56 85 LEU A CA 1
ATOM 666 C C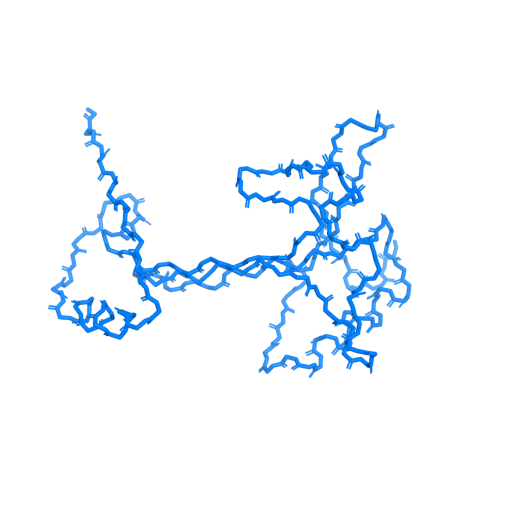 . LEU A 1 85 ? 11.992 -0.930 -13.575 1.00 86.56 85 LEU A C 1
ATOM 668 O O . LEU A 1 85 ? 11.214 -1.240 -14.474 1.00 86.56 85 LEU A O 1
ATOM 672 N N . SER A 1 86 ? 12.819 0.100 -13.664 1.00 81.69 86 SER A N 1
ATOM 673 C CA . SER A 1 86 ? 13.058 0.925 -14.849 1.00 81.69 86 SER A CA 1
ATOM 674 C C . SER A 1 86 ? 14.430 1.587 -14.662 1.00 81.69 86 SER A C 1
ATOM 676 O O . SER A 1 86 ? 15.247 1.067 -13.904 1.00 81.69 86 SER A O 1
ATOM 678 N N . ARG A 1 87 ? 14.698 2.765 -15.252 1.00 76.38 87 ARG A N 1
ATOM 679 C CA . ARG A 1 87 ? 15.933 3.510 -14.945 1.00 76.38 87 ARG A CA 1
ATOM 680 C C . ARG A 1 87 ? 16.074 3.837 -13.457 1.00 76.38 87 ARG A C 1
ATOM 682 O O . ARG A 1 87 ? 17.163 3.741 -12.899 1.00 76.38 87 ARG A O 1
ATOM 689 N N . ARG A 1 88 ? 14.978 4.253 -12.814 1.00 76.19 88 ARG A N 1
ATOM 690 C CA . ARG A 1 88 ? 14.929 4.449 -11.364 1.00 76.19 88 ARG A CA 1
ATOM 691 C C . ARG A 1 88 ? 14.021 3.389 -10.779 1.00 76.19 88 ARG A C 1
ATOM 693 O O . ARG A 1 88 ? 12.802 3.544 -10.795 1.00 76.19 88 ARG A O 1
ATOM 700 N N . SER A 1 89 ? 14.635 2.354 -10.227 1.00 81.88 89 SER A N 1
ATOM 701 C CA . SER A 1 89 ? 13.915 1.348 -9.463 1.00 81.88 89 SER A CA 1
ATOM 702 C C . SER A 1 89 ? 13.265 1.988 -8.240 1.00 81.88 89 SER A C 1
ATOM 704 O O . SER A 1 89 ? 13.921 2.687 -7.461 1.00 81.88 89 SER A O 1
ATOM 706 N N . THR A 1 90 ? 11.964 1.779 -8.079 1.00 84.94 90 THR A N 1
ATOM 707 C CA . THR A 1 90 ? 11.199 2.264 -6.933 1.00 84.94 90 THR A CA 1
ATOM 708 C C . THR A 1 90 ? 10.418 1.124 -6.302 1.00 84.94 90 THR A C 1
ATOM 710 O O . THR A 1 90 ? 9.917 0.230 -6.975 1.00 84.94 90 THR A O 1
ATOM 713 N N . CYS A 1 91 ? 10.308 1.164 -4.979 1.00 84.81 91 CYS A N 1
ATOM 714 C CA . CYS A 1 91 ? 9.374 0.345 -4.225 1.00 84.81 91 CYS A CA 1
ATOM 715 C C . CYS A 1 91 ? 8.492 1.305 -3.433 1.00 84.81 91 CYS A C 1
ATOM 717 O O . CYS A 1 91 ? 8.925 1.904 -2.446 1.00 84.81 91 CYS A O 1
ATOM 719 N N . ALA A 1 92 ? 7.281 1.534 -3.928 1.00 84.31 92 ALA A N 1
ATOM 720 C CA . ALA A 1 92 ? 6.295 2.353 -3.252 1.00 84.31 92 ALA A CA 1
ATOM 721 C C . ALA A 1 92 ? 5.445 1.454 -2.356 1.00 84.31 92 ALA A C 1
ATOM 723 O O . ALA A 1 92 ? 4.683 0.619 -2.839 1.00 84.31 92 ALA A O 1
ATOM 724 N N . LEU A 1 93 ? 5.571 1.653 -1.046 1.00 87.06 93 LEU A N 1
ATOM 725 C CA . LEU A 1 93 ? 4.742 0.988 -0.053 1.00 87.06 93 LEU A CA 1
ATOM 726 C C . LEU A 1 93 ? 3.730 1.975 0.522 1.00 87.06 93 LEU A C 1
ATOM 728 O O . LEU A 1 93 ? 4.101 3.040 1.030 1.00 87.06 93 LEU A O 1
ATOM 732 N N . PHE A 1 94 ? 2.462 1.595 0.450 1.00 84.81 94 PHE A N 1
ATOM 733 C CA . PHE A 1 94 ? 1.341 2.284 1.061 1.00 84.81 94 PHE A CA 1
ATOM 734 C C . PHE A 1 94 ? 0.700 1.372 2.102 1.00 84.81 94 PHE A C 1
ATOM 736 O O . PHE A 1 94 ? 0.088 0.364 1.754 1.00 84.81 94 PHE A O 1
ATOM 743 N N . LEU A 1 95 ? 0.832 1.739 3.376 1.00 87.88 95 LEU A N 1
ATOM 744 C CA . LEU A 1 95 ? 0.243 0.994 4.482 1.00 87.88 95 LEU A CA 1
ATOM 745 C C . LEU A 1 95 ? -1.011 1.718 4.958 1.00 87.88 95 LEU A C 1
ATOM 747 O O . LEU A 1 95 ? -0.938 2.841 5.467 1.00 87.88 95 LEU A O 1
ATOM 751 N N . SER A 1 96 ? -2.157 1.077 4.739 1.00 84.06 96 SER A N 1
ATOM 752 C CA . SER A 1 96 ? -3.465 1.590 5.118 1.00 84.06 96 SER A CA 1
ATOM 753 C C . SER A 1 96 ? -3.828 1.115 6.516 1.00 84.06 96 SER A C 1
ATOM 755 O O . SER A 1 96 ? -4.037 -0.071 6.757 1.00 84.06 96 SER A O 1
ATOM 757 N N . LEU A 1 97 ? -3.923 2.066 7.437 1.00 84.81 97 LEU A N 1
ATOM 758 C CA . LEU A 1 97 ? -4.339 1.826 8.807 1.00 84.81 97 LEU A CA 1
ATOM 759 C C . LEU A 1 97 ? -5.833 2.157 8.955 1.00 84.81 97 LEU A C 1
ATOM 761 O O . LEU A 1 97 ? -6.254 3.268 8.611 1.00 84.81 97 LEU A O 1
ATOM 765 N N . PRO A 1 98 ? -6.650 1.226 9.474 1.00 74.56 98 PRO A N 1
ATOM 766 C CA . PRO A 1 98 ? -8.1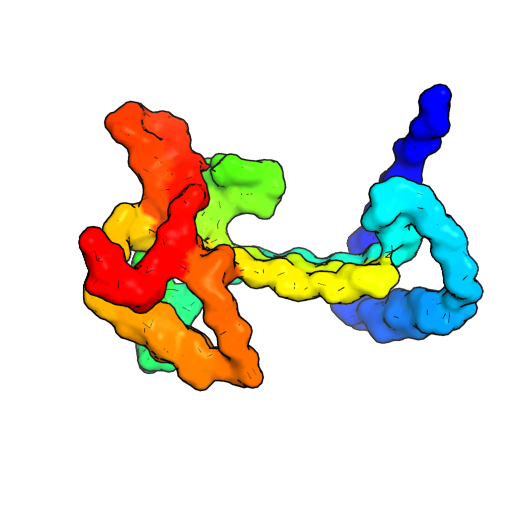12 1.329 9.482 1.00 74.56 98 PRO A CA 1
ATOM 767 C C . PRO A 1 98 ? -8.683 2.194 10.622 1.00 74.56 98 PRO A C 1
ATOM 769 O O . PRO A 1 98 ? -9.826 2.006 11.044 1.00 74.56 98 PRO A O 1
ATOM 772 N N . PHE A 1 99 ? -7.909 3.146 11.145 1.00 73.19 99 PHE A N 1
ATOM 773 C CA . PHE A 1 99 ? -8.289 3.938 12.315 1.00 73.19 99 PHE A CA 1
ATOM 774 C C . PHE A 1 99 ? -8.660 5.365 11.921 1.00 73.19 99 PHE A C 1
ATOM 776 O O . PHE A 1 99 ? -7.923 6.038 11.201 1.00 73.19 99 PHE A O 1
ATOM 783 N N . ALA A 1 100 ? -9.806 5.839 12.415 1.00 70.69 100 ALA A N 1
ATOM 784 C CA . ALA A 1 100 ? -10.246 7.213 12.187 1.00 70.69 100 ALA A CA 1
ATOM 785 C C . ALA A 1 100 ? -9.342 8.226 12.903 1.00 70.69 100 ALA A C 1
ATOM 787 O O . ALA A 1 100 ? -9.151 9.318 12.389 1.00 70.69 100 ALA A O 1
ATOM 788 N N . GLU A 1 101 ? -8.731 7.854 14.028 1.00 77.50 101 GLU A N 1
ATOM 789 C CA . GLU A 1 101 ? -7.834 8.703 14.815 1.00 77.50 101 GLU A CA 1
ATOM 790 C C . GLU A 1 101 ? -6.525 7.977 15.137 1.00 77.50 101 GLU A C 1
ATOM 792 O O . GLU A 1 101 ? -6.452 6.745 15.112 1.00 77.50 101 GLU A O 1
ATOM 797 N N . VAL A 1 102 ? -5.479 8.750 15.439 1.00 80.62 102 VAL A N 1
ATOM 798 C CA . VAL A 1 102 ? -4.184 8.213 15.869 1.00 80.62 102 VAL A CA 1
ATOM 799 C C . VAL A 1 102 ? -4.296 7.816 17.339 1.00 80.62 102 VAL A C 1
ATOM 801 O O . VAL A 1 102 ? -4.263 8.668 18.219 1.00 80.62 102 VAL A O 1
ATOM 804 N N . THR A 1 103 ? -4.446 6.521 17.614 1.00 83.44 103 THR A N 1
ATOM 805 C CA . THR A 1 103 ? -4.550 6.008 18.989 1.00 83.44 103 THR A CA 1
ATOM 806 C C . THR A 1 103 ? -3.215 5.433 19.475 1.00 83.44 103 THR A C 1
ATOM 808 O O . THR A 1 103 ? -2.415 4.962 18.660 1.00 83.44 103 THR A O 1
ATOM 811 N N . PRO A 1 104 ? -2.969 5.365 20.799 1.00 85.62 104 PRO A N 1
ATOM 812 C CA . PRO A 1 104 ? -1.791 4.681 21.335 1.00 85.62 104 PRO A CA 1
ATOM 813 C C . PRO A 1 104 ? -1.688 3.214 20.896 1.00 85.62 104 PRO A C 1
ATOM 815 O O . PRO A 1 104 ? -0.590 2.709 20.688 1.00 85.62 104 PRO A O 1
ATOM 818 N N . ALA A 1 105 ? -2.823 2.528 20.722 1.00 82.19 105 ALA A N 1
ATOM 819 C CA . ALA A 1 105 ? -2.853 1.158 20.210 1.00 82.19 105 ALA A CA 1
ATOM 820 C C . ALA A 1 105 ? -2.360 1.078 18.760 1.00 82.19 105 ALA A C 1
ATOM 822 O O . ALA A 1 105 ? -1.562 0.205 18.433 1.00 82.19 105 ALA A O 1
ATOM 823 N N . MET A 1 106 ? -2.768 2.025 17.912 1.00 84.94 106 MET A N 1
ATOM 824 C CA . MET A 1 106 ? -2.282 2.106 16.537 1.00 84.94 106 MET A CA 1
ATOM 825 C C . MET A 1 106 ? -0.778 2.398 16.484 1.00 84.94 106 MET A C 1
ATOM 827 O O . MET A 1 106 ? -0.071 1.766 15.708 1.00 84.94 106 MET A O 1
ATOM 831 N N . LEU A 1 107 ? -0.269 3.318 17.311 1.00 87.75 107 LEU A N 1
ATOM 832 C CA . LEU A 1 107 ? 1.169 3.609 17.358 1.00 87.75 107 LEU A CA 1
ATOM 833 C C . LEU A 1 107 ? 1.987 2.386 17.798 1.00 87.75 107 LEU A C 1
ATOM 835 O O . LEU A 1 107 ? 3.026 2.109 17.204 1.00 87.75 107 LEU A O 1
ATOM 839 N N . ARG A 1 108 ? 1.492 1.613 18.776 1.00 88.31 108 ARG A N 1
ATOM 840 C CA . ARG A 1 108 ? 2.105 0.331 19.164 1.00 88.31 108 ARG A CA 1
ATOM 841 C C . ARG A 1 108 ? 2.107 -0.675 18.017 1.00 88.31 108 ARG A C 1
ATOM 843 O O . ARG A 1 108 ? 3.143 -1.260 17.738 1.00 88.31 108 ARG A O 1
ATOM 850 N N . LEU A 1 109 ? 0.984 -0.827 17.316 1.00 87.62 109 LEU A N 1
ATOM 851 C CA . LEU A 1 109 ? 0.888 -1.712 16.156 1.00 87.62 109 LEU A CA 1
ATOM 852 C C . LEU A 1 109 ? 1.884 -1.320 15.054 1.00 87.62 109 LEU A C 1
ATOM 854 O O . LEU A 1 109 ? 2.560 -2.183 14.501 1.00 87.62 109 LEU A O 1
ATOM 858 N N . ILE A 1 110 ? 2.013 -0.023 14.758 1.00 89.75 110 ILE A N 1
ATOM 859 C CA . ILE A 1 110 ? 3.008 0.482 13.801 1.00 89.75 110 ILE A CA 1
ATOM 860 C C . ILE A 1 110 ? 4.425 0.134 14.264 1.00 89.75 110 ILE A C 1
ATOM 862 O O . ILE A 1 110 ? 5.231 -0.308 13.447 1.00 89.75 110 ILE A O 1
ATOM 866 N N . ALA A 1 111 ? 4.734 0.313 15.551 1.00 89.94 111 ALA A N 1
ATOM 867 C CA . ALA A 1 111 ? 6.042 -0.026 16.104 1.00 89.94 111 ALA A CA 1
ATOM 868 C C . ALA A 1 111 ? 6.351 -1.525 15.947 1.00 89.94 111 ALA A C 1
ATOM 870 O O . ALA A 1 111 ? 7.398 -1.869 15.403 1.00 89.94 111 ALA A O 1
ATOM 871 N N . LEU A 1 112 ? 5.406 -2.400 16.300 1.00 90.25 112 LEU A N 1
ATOM 872 C CA . LEU A 1 112 ? 5.535 -3.852 16.136 1.00 90.25 112 LEU A CA 1
ATOM 873 C C . LEU A 1 112 ? 5.723 -4.251 14.666 1.00 90.25 112 LEU A C 1
ATOM 875 O O . LEU A 1 112 ? 6.605 -5.039 14.330 1.00 90.25 112 LEU A O 1
ATOM 879 N N . MET A 1 113 ? 4.935 -3.672 13.756 1.00 89.44 113 MET A N 1
ATOM 880 C CA . MET A 1 113 ? 5.107 -3.907 12.320 1.00 89.44 113 MET A CA 1
ATOM 881 C C . MET A 1 113 ? 6.477 -3.442 11.836 1.00 89.44 113 MET A C 1
ATOM 883 O O . MET A 1 113 ? 7.115 -4.115 11.032 1.00 89.44 113 MET A O 1
ATOM 887 N N . GLN A 1 114 ? 6.946 -2.294 12.320 1.00 90.00 114 GLN A N 1
ATOM 888 C CA . GLN A 1 114 ? 8.253 -1.770 11.968 1.00 90.00 114 GLN A CA 1
ATOM 889 C C . GLN A 1 114 ? 9.391 -2.669 12.479 1.00 90.00 114 GLN A C 1
ATOM 891 O O . GLN A 1 114 ? 10.400 -2.799 11.788 1.00 90.00 114 GLN A O 1
ATOM 896 N N . GLU A 1 115 ? 9.247 -3.293 13.646 1.00 91.44 115 GLU A N 1
ATOM 897 C CA . GLU A 1 115 ? 10.210 -4.267 14.176 1.00 91.44 115 GLU A CA 1
ATOM 898 C C . GLU A 1 115 ? 10.230 -5.574 13.373 1.00 91.44 115 GLU A C 1
ATOM 900 O O . GLU A 1 115 ? 11.291 -6.173 13.202 1.00 91.44 115 GLU A O 1
ATOM 905 N N . ALA A 1 116 ? 9.090 -5.985 12.811 1.00 88.31 116 ALA A N 1
ATOM 906 C CA . ALA A 1 116 ? 8.998 -7.171 11.960 1.00 88.31 116 ALA A CA 1
ATOM 907 C C . ALA A 1 116 ? 9.639 -6.987 10.566 1.00 88.31 116 ALA A C 1
ATOM 909 O O . ALA A 1 116 ? 9.951 -7.967 9.883 1.00 88.31 116 ALA A O 1
ATOM 910 N N . LEU A 1 117 ? 9.837 -5.745 10.112 1.00 85.69 117 LEU A N 1
ATOM 911 C CA . LEU A 1 117 ? 10.426 -5.445 8.807 1.00 85.69 117 LEU A CA 1
ATOM 912 C C . LEU A 1 117 ? 11.957 -5.393 8.867 1.00 85.69 117 LEU A C 1
ATOM 914 O O . LEU A 1 117 ? 12.557 -4.792 9.752 1.00 85.69 117 LEU A O 1
ATOM 918 N N . ARG A 1 118 ? 12.609 -5.919 7.823 1.00 85.69 118 ARG A N 1
ATOM 919 C CA . ARG A 1 118 ? 14.077 -5.858 7.657 1.00 85.69 118 ARG A CA 1
ATOM 920 C C . ARG A 1 118 ? 14.609 -4.470 7.264 1.00 85.69 118 ARG A C 1
ATOM 922 O O . ARG A 1 118 ? 15.804 -4.313 7.039 1.00 85.69 118 ARG A O 1
ATOM 929 N N . PHE A 1 119 ? 13.737 -3.476 7.127 1.00 86.31 119 PHE A N 1
ATOM 930 C CA . PHE A 1 119 ? 14.073 -2.111 6.724 1.00 86.31 119 PHE A CA 1
ATOM 931 C C . PHE A 1 119 ? 13.158 -1.105 7.425 1.00 86.31 119 PHE A C 1
ATOM 933 O O . PHE A 1 119 ? 12.043 -1.431 7.832 1.00 86.31 119 PHE A O 1
ATOM 940 N N . ARG A 1 120 ? 13.625 0.142 7.544 1.00 87.31 120 ARG A N 1
ATOM 941 C CA . ARG A 1 120 ? 12.872 1.232 8.174 1.00 87.31 120 ARG A CA 1
ATOM 942 C C . ARG A 1 120 ? 11.970 1.932 7.165 1.00 87.31 120 ARG A C 1
ATOM 944 O O . ARG A 1 120 ? 12.420 2.331 6.094 1.00 87.31 120 ARG A O 1
ATOM 951 N N . LEU A 1 121 ? 10.705 2.094 7.528 1.00 86.69 121 LEU A N 1
ATOM 952 C CA . LEU A 1 121 ? 9.745 2.905 6.800 1.00 86.69 121 LEU A CA 1
ATOM 953 C C . LEU A 1 121 ? 9.725 4.320 7.364 1.00 86.69 121 LEU A C 1
ATOM 955 O O . LEU A 1 121 ? 9.849 4.538 8.567 1.00 86.69 121 LEU A O 1
ATOM 959 N N . SER A 1 122 ? 9.539 5.291 6.477 1.00 83.94 122 SER A N 1
ATOM 960 C CA . SER A 1 122 ? 9.328 6.678 6.882 1.00 83.94 122 SER A CA 1
ATOM 961 C C . SER A 1 122 ? 7.885 6.893 7.342 1.00 83.94 122 SER A C 1
ATOM 963 O O . SER A 1 122 ? 6.982 6.157 6.936 1.00 83.94 122 SER A O 1
ATOM 965 N N . ALA A 1 123 ? 7.627 7.967 8.094 1.00 80.88 123 ALA A N 1
ATOM 966 C CA . ALA A 1 123 ? 6.264 8.378 8.451 1.00 80.88 123 ALA A CA 1
ATOM 967 C C . ALA A 1 123 ? 5.346 8.539 7.218 1.00 80.88 123 ALA A C 1
ATOM 969 O O . ALA A 1 123 ? 4.148 8.284 7.286 1.00 80.88 123 ALA A O 1
ATOM 970 N N . ALA A 1 124 ? 5.904 8.890 6.052 1.00 82.06 124 ALA A N 1
ATOM 971 C CA . ALA A 1 124 ? 5.142 9.056 4.815 1.00 82.06 124 ALA A CA 1
ATOM 972 C C . ALA A 1 124 ? 4.552 7.745 4.259 1.00 82.06 124 ALA A C 1
ATOM 974 O O . ALA A 1 124 ? 3.627 7.800 3.444 1.00 82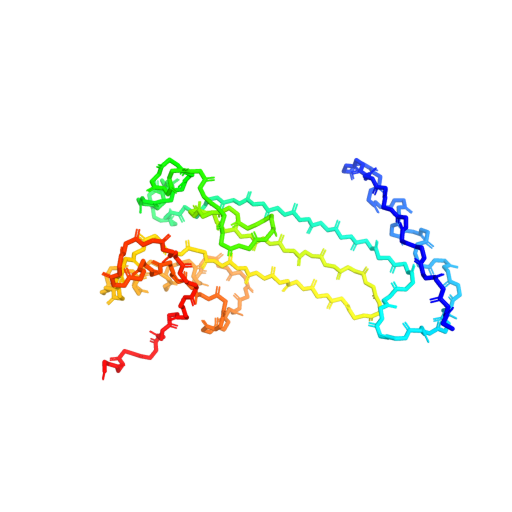.06 124 ALA A O 1
ATOM 975 N N . ASN A 1 125 ? 5.065 6.586 4.684 1.00 86.25 125 ASN A N 1
ATOM 976 C CA . ASN A 1 125 ? 4.562 5.272 4.278 1.00 86.25 125 ASN A CA 1
ATOM 977 C C . ASN A 1 125 ? 3.317 4.842 5.064 1.00 86.25 125 ASN A C 1
ATOM 979 O O . ASN A 1 125 ? 2.554 4.001 4.584 1.00 86.25 125 ASN A O 1
ATOM 983 N N . TRP A 1 126 ? 3.093 5.442 6.235 1.00 87.06 126 TRP A N 1
ATOM 984 C CA . TRP A 1 126 ? 1.981 5.135 7.126 1.00 87.06 126 TRP A CA 1
ATOM 985 C C . TRP A 1 126 ? 0.843 6.118 6.889 1.00 87.06 126 TRP A C 1
ATOM 987 O O . TRP A 1 126 ? 1.016 7.340 6.936 1.00 87.06 126 TRP A O 1
ATOM 997 N N . SER A 1 127 ? -0.342 5.609 6.577 1.00 86.94 127 SER A N 1
ATOM 998 C CA . SER A 1 127 ? -1.492 6.458 6.290 1.00 86.94 127 SER A CA 1
ATOM 999 C C . SER A 1 127 ? -2.785 5.856 6.804 1.00 86.94 127 SER A C 1
ATOM 1001 O O . SER A 1 127 ? -2.959 4.644 6.827 1.00 86.94 127 SER A O 1
ATOM 1003 N N . ARG A 1 128 ? -3.720 6.726 7.169 1.00 86.62 128 ARG A N 1
ATOM 1004 C CA . ARG A 1 128 ? -5.083 6.373 7.556 1.00 86.62 128 ARG A CA 1
ATOM 1005 C C . ARG A 1 128 ? -6.093 6.963 6.584 1.00 86.62 128 ARG A C 1
ATOM 1007 O O . ARG A 1 128 ? -5.816 7.962 5.911 1.00 86.62 128 ARG A O 1
ATOM 1014 N N . TRP A 1 129 ? -7.264 6.344 6.530 1.00 84.06 129 TRP A N 1
ATOM 1015 C CA . TRP A 1 129 ? -8.405 6.868 5.789 1.00 84.06 129 TRP A CA 1
ATOM 1016 C C . TRP A 1 129 ? -9.276 7.718 6.703 1.00 84.06 129 TRP A C 1
ATOM 1018 O O . TRP A 1 129 ? -9.793 7.236 7.706 1.00 84.06 129 TRP A O 1
ATOM 1028 N N . GLU A 1 130 ? -9.464 8.978 6.329 1.00 84.38 130 GLU A N 1
ATOM 1029 C CA . GLU A 1 130 ? -10.329 9.913 7.041 1.00 84.38 130 GLU A CA 1
ATOM 1030 C C . GLU A 1 130 ? -11.563 10.200 6.197 1.00 84.38 130 GLU A C 1
ATOM 1032 O O . GLU A 1 130 ? -11.448 10.649 5.055 1.00 84.38 130 GLU A O 1
ATOM 1037 N N . LEU A 1 131 ? -12.744 9.927 6.748 1.00 83.75 131 LEU A N 1
ATOM 1038 C CA . LEU A 1 131 ? -13.996 10.320 6.119 1.00 83.75 131 LEU A CA 1
ATOM 1039 C C . LEU A 1 131 ? -14.185 11.826 6.304 1.00 83.75 131 LEU A C 1
ATOM 1041 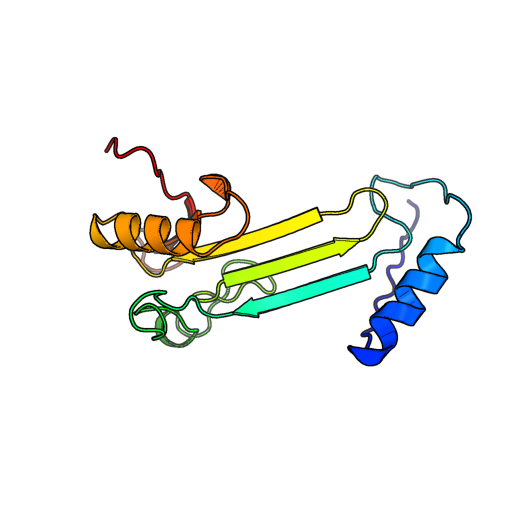O O . LEU A 1 131 ? -13.997 12.355 7.397 1.00 83.75 131 LEU A O 1
ATOM 1045 N N . ASN A 1 132 ? -14.553 12.525 5.236 1.00 85.88 132 ASN A N 1
ATOM 1046 C CA . ASN A 1 132 ? -14.805 13.955 5.315 1.00 85.88 132 ASN A CA 1
ATOM 1047 C C . ASN A 1 132 ? -15.981 14.272 6.252 1.00 85.88 132 ASN A C 1
ATOM 1049 O O . ASN A 1 132 ? -16.858 13.439 6.468 1.00 85.88 132 ASN A O 1
ATOM 1053 N N . ALA A 1 133 ? -16.045 15.509 6.751 1.00 85.31 133 ALA A N 1
ATOM 1054 C CA . ALA A 1 133 ? -17.101 15.938 7.675 1.00 85.31 133 ALA A CA 1
ATOM 1055 C C . ALA A 1 133 ? -18.530 15.750 7.122 1.00 85.31 133 ALA A C 1
ATOM 1057 O O . ALA A 1 133 ? -19.485 15.663 7.884 1.00 85.31 133 ALA A O 1
ATOM 1058 N N . ARG A 1 134 ? -18.683 15.674 5.793 1.00 86.94 134 ARG A N 1
ATOM 1059 C CA . ARG A 1 134 ? -19.967 15.444 5.115 1.00 86.94 134 ARG A CA 1
ATOM 1060 C C . ARG A 1 134 ? -20.304 13.958 4.919 1.00 86.94 134 ARG A C 1
ATOM 1062 O O . ARG A 1 134 ? -21.340 13.667 4.337 1.00 86.94 134 ARG A O 1
ATOM 1069 N N . GLY A 1 135 ? -19.437 13.023 5.309 1.00 83.25 135 GLY A N 1
ATOM 1070 C CA . GLY A 1 135 ? -19.649 11.583 5.125 1.00 83.25 135 GLY A CA 1
ATOM 1071 C C . GLY A 1 135 ? -19.579 11.084 3.673 1.00 83.25 135 GLY A C 1
ATOM 1072 O O . GLY A 1 135 ? -19.976 9.958 3.381 1.00 83.25 135 GLY A O 1
ATOM 1073 N N . THR A 1 136 ? -19.104 11.902 2.733 1.00 83.12 136 THR A N 1
ATOM 1074 C CA . THR A 1 136 ? -19.219 11.638 1.286 1.00 83.12 136 THR A CA 1
ATOM 1075 C C . THR A 1 136 ? -17.954 11.071 0.656 1.00 83.12 136 THR A C 1
ATOM 1077 O O . THR A 1 136 ? -18.050 10.320 -0.312 1.00 83.12 136 THR A O 1
ATOM 1080 N N . ARG A 1 137 ? -16.767 11.397 1.183 1.00 83.44 137 ARG A N 1
ATOM 1081 C CA . ARG A 1 137 ? -15.482 11.014 0.576 1.00 83.44 137 ARG A CA 1
ATOM 1082 C C . ARG A 1 137 ? -14.421 10.714 1.627 1.00 83.44 137 ARG A C 1
ATOM 1084 O O . ARG A 1 137 ? -14.323 11.442 2.610 1.00 83.44 137 ARG A O 1
ATOM 1091 N N . TYR A 1 138 ? -13.610 9.687 1.377 1.00 83.94 138 TYR A N 1
ATOM 1092 C CA . TYR A 1 138 ? -12.412 9.396 2.162 1.00 83.94 138 TYR A CA 1
ATOM 1093 C C . TYR A 1 138 ? -11.187 10.111 1.589 1.00 83.94 138 TYR A C 1
ATOM 1095 O O . TYR A 1 138 ? -11.024 10.204 0.372 1.00 83.94 138 TYR A O 1
ATOM 1103 N N . TYR A 1 139 ? -10.309 10.576 2.472 1.00 83.56 139 TYR A N 1
ATOM 1104 C CA . TYR A 1 139 ? -9.010 11.134 2.121 1.00 83.56 139 TYR A CA 1
ATOM 1105 C C . TYR A 1 139 ? -7.892 10.378 2.820 1.00 83.56 139 TYR A C 1
ATOM 1107 O O . TYR A 1 139 ? -8.017 9.960 3.974 1.00 83.56 139 TYR A O 1
ATOM 1115 N N . LYS A 1 140 ? -6.768 10.256 2.120 1.00 84.31 140 LYS A N 1
ATOM 1116 C CA . LYS A 1 140 ? -5.529 9.745 2.688 1.00 84.31 140 LYS A CA 1
ATOM 1117 C C . LYS A 1 140 ? -4.944 10.790 3.634 1.00 84.31 140 LYS A C 1
ATOM 1119 O O . LYS A 1 140 ? -4.672 11.920 3.228 1.00 84.31 140 LYS A O 1
ATOM 1124 N N . ARG A 1 141 ? -4.698 10.403 4.882 1.00 86.25 141 ARG A N 1
ATOM 1125 C CA . ARG A 1 141 ? -3.990 11.215 5.879 1.00 86.25 141 ARG A CA 1
ATOM 1126 C C . ARG A 1 141 ? -2.737 10.489 6.329 1.00 86.25 141 ARG A C 1
ATOM 1128 O O . ARG A 1 141 ? -2.789 9.296 6.602 1.00 86.25 141 ARG A O 1
ATOM 1135 N N . ARG A 1 142 ? -1.613 11.201 6.406 1.00 86.19 142 ARG A N 1
ATOM 1136 C CA . ARG A 1 142 ? -0.384 10.647 6.988 1.00 86.19 142 ARG A CA 1
ATOM 1137 C C . ARG A 1 142 ? -0.572 10.454 8.487 1.00 86.19 142 ARG A C 1
ATOM 1139 O O . ARG A 1 142 ? -1.297 11.221 9.120 1.00 86.19 142 ARG A O 1
ATOM 1146 N N . VAL A 1 143 ? 0.082 9.438 9.032 1.00 84.25 143 VAL A N 1
ATOM 1147 C CA . VAL A 1 143 ? 0.189 9.278 10.481 1.00 84.25 143 VAL A CA 1
ATOM 1148 C C . VAL A 1 143 ? 1.425 10.033 10.954 1.00 84.25 143 VAL A C 1
ATOM 1150 O O . VAL A 1 143 ? 2.529 9.772 10.477 1.00 84.25 143 VAL A O 1
ATOM 1153 N N . ASN A 1 144 ? 1.238 10.961 11.891 1.00 80.75 144 ASN A N 1
ATOM 1154 C CA . ASN A 1 144 ? 2.351 11.555 12.621 1.00 80.75 144 ASN A CA 1
ATOM 1155 C C . ASN A 1 144 ? 2.802 10.544 13.677 1.00 80.75 144 ASN A C 1
ATOM 1157 O O . ASN A 1 144 ? 2.018 10.164 14.546 1.00 80.75 144 ASN A O 1
ATOM 1161 N N . LEU A 1 145 ? 4.033 10.052 13.534 1.00 75.00 145 LEU A N 1
ATOM 1162 C CA . LEU A 1 145 ? 4.628 9.080 14.457 1.00 75.00 145 LEU A CA 1
ATOM 1163 C C . LEU A 1 145 ? 5.290 9.763 15.658 1.00 75.00 145 LEU A C 1
ATOM 1165 O O . LEU A 1 145 ? 5.455 9.141 16.704 1.00 75.00 145 LEU A O 1
ATOM 1169 N N . ASP A 1 146 ? 5.614 11.045 15.515 1.00 67.06 146 ASP A N 1
ATOM 1170 C CA . ASP A 1 146 ? 6.025 11.906 16.612 1.00 67.06 146 ASP A CA 1
ATOM 1171 C C . ASP A 1 146 ? 4.751 12.239 17.390 1.00 67.06 146 ASP A C 1
ATOM 1173 O O . ASP A 1 146 ? 3.852 12.878 16.848 1.00 67.06 146 ASP A O 1
ATOM 1177 N N . GLY A 1 147 ? 4.615 11.732 18.616 1.00 52.66 147 GLY A N 1
ATOM 1178 C CA . GLY A 1 147 ? 3.405 11.824 19.445 1.00 52.66 147 GLY A CA 1
ATOM 1179 C C . GLY A 1 147 ? 3.031 13.236 19.921 1.00 52.66 147 GLY A C 1
ATOM 1180 O O . GLY A 1 147 ? 2.641 13.408 21.071 1.00 52.66 147 GLY A O 1
ATOM 1181 N N . SER A 1 148 ? 3.170 14.250 19.074 1.00 35.75 148 SER A N 1
ATOM 1182 C CA . SER A 1 148 ? 2.701 15.613 19.296 1.00 35.75 148 SER A CA 1
ATOM 1183 C C . SER A 1 148 ? 1.322 15.761 18.655 1.00 35.75 148 SER A C 1
ATOM 1185 O O . SER A 1 148 ? 1.197 15.771 17.427 1.00 35.75 148 SER A O 1
ATOM 1187 N N . ALA A 1 149 ? 0.296 15.803 19.506 1.00 37.00 149 ALA A N 1
ATOM 1188 C CA . ALA A 1 149 ? -1.017 16.334 19.153 1.00 37.00 149 ALA A CA 1
ATOM 1189 C C . ALA A 1 149 ? -0.925 17.840 18.862 1.00 37.00 149 ALA A C 1
ATOM 1191 O O . ALA A 1 149 ? -0.089 18.507 19.515 1.00 37.00 149 ALA A O 1
#

pLDDT: mean 82.43, std 9.77, range [35.75, 93.44]

Radius of gyration: 18.73 Å; chains: 1; bounding box: 41×35×52 Å

Secondary structure (DSSP, 8-state):
------------GGGHHHHHHHHHHS--PPPBTTB-SS-EEEEEEE--B-TTT-SBPTT-SSGGGTT-EEETTEETT-EEEEEEESSS-EEEEEEEE--SS--HHHHHHHHHHHHHSSSPPPGGGEEEEEE-TTSS-EEEEE---S---